Protein AF-A0A9P5XWX5-F1 (afdb_monomer)

Solvent-accessible surface area (backbone atoms only — not comparable to full-atom values): 9744 Å² total; per-residue (Å²): 135,83,81,73,79,58,72,65,60,55,53,52,51,53,51,50,50,55,54,52,53,51,52,53,49,52,50,52,53,51,54,49,60,71,48,42,63,63,44,52,62,59,55,75,80,46,83,93,46,74,69,55,54,53,49,49,48,38,59,54,47,56,67,59,50,51,56,53,52,47,52,41,54,71,38,71,66,59,70,70,61,40,55,53,50,53,53,52,49,62,76,45,47,74,65,62,47,50,38,58,51,53,53,47,55,52,52,32,59,74,59,73,63,45,66,69,59,44,52,55,51,49,54,53,52,53,47,56,53,47,52,52,53,48,53,49,52,50,53,69,72,64,49,56,22,58,66,53,43,72,70,53,72,59,55,26,61,54,68,71,78,80,79,74,80,74,85,123

Radius of gyration: 20.09 Å; Cα contacts (8 Å, |Δi|>4): 83; chains: 1; bounding box: 57×37×54 Å

Mean predicted aligned error: 10.04 Å

Organism: NCBI:txid64659

pLDDT: mean 76.65, std 15.14, range [33.84, 94.5]

Structure (mmCIF, N/CA/C/O backbone):
data_AF-A0A9P5XWX5-F1
#
_entry.id   AF-A0A9P5XWX5-F1
#
loop_
_atom_site.group_PDB
_atom_site.id
_atom_site.type_symbol
_atom_site.label_atom_id
_atom_site.label_alt_id
_atom_site.label_comp_id
_atom_site.label_asym_id
_atom_site.label_entity_id
_atom_site.label_seq_id
_atom_site.pdbx_PDB_ins_code
_atom_site.Cartn_x
_atom_site.Cartn_y
_atom_site.Cartn_z
_atom_site.occupancy
_atom_site.B_iso_or_equiv
_atom_site.auth_seq_id
_atom_site.auth_comp_id
_atom_site.auth_asym_id
_atom_site.auth_atom_id
_atom_site.pdbx_PDB_model_num
ATOM 1 N N . MET A 1 1 ? 32.341 -10.176 -13.512 1.00 33.84 1 MET A N 1
ATOM 2 C CA . MET A 1 1 ? 31.562 -10.772 -14.613 1.00 33.84 1 MET A CA 1
ATOM 3 C C . MET A 1 1 ? 30.131 -10.723 -14.127 1.00 33.84 1 MET A C 1
ATOM 5 O O . MET A 1 1 ? 29.726 -11.574 -13.353 1.00 33.84 1 MET A O 1
ATOM 9 N N . GLU A 1 2 ? 29.483 -9.592 -14.381 1.00 41.72 2 GLU A N 1
ATOM 10 C CA . GLU A 1 2 ? 28.138 -9.291 -13.895 1.00 41.72 2 GLU A CA 1
ATOM 11 C C . GLU A 1 2 ? 27.175 -9.939 -14.886 1.00 41.72 2 GLU A C 1
ATOM 13 O O . GLU A 1 2 ? 27.103 -9.513 -16.038 1.00 41.72 2 GLU A O 1
ATOM 18 N N . GLU A 1 3 ? 26.564 -11.060 -14.500 1.00 49.47 3 GLU A N 1
ATOM 19 C CA . GLU A 1 3 ? 25.571 -11.722 -15.340 1.00 49.47 3 GLU A CA 1
ATOM 20 C C . GLU A 1 3 ? 24.344 -10.820 -15.435 1.00 49.47 3 GLU A C 1
ATOM 22 O O . GLU A 1 3 ? 23.595 -10.645 -14.473 1.00 49.47 3 GLU A O 1
ATOM 27 N N . THR A 1 4 ? 24.151 -10.216 -16.604 1.00 61.28 4 THR A N 1
ATOM 28 C CA . THR A 1 4 ? 22.900 -9.552 -16.941 1.00 61.28 4 THR A CA 1
ATOM 29 C C . THR A 1 4 ? 21.781 -10.599 -16.910 1.00 61.28 4 THR A C 1
ATOM 31 O O . THR A 1 4 ? 21.868 -11.602 -17.625 1.00 61.28 4 THR A O 1
ATOM 34 N N . PRO A 1 5 ? 20.722 -10.415 -16.101 1.00 59.81 5 PRO A N 1
ATOM 35 C CA . PRO A 1 5 ? 19.581 -11.318 -16.131 1.00 59.81 5 PRO A CA 1
ATOM 36 C C . PRO A 1 5 ? 18.999 -11.332 -17.545 1.00 59.81 5 PRO A C 1
ATOM 38 O O . PRO A 1 5 ? 18.857 -10.287 -18.186 1.00 59.81 5 PRO A O 1
ATOM 41 N N . SER A 1 6 ? 18.684 -12.525 -18.054 1.00 70.69 6 SER A N 1
ATOM 42 C CA . SER A 1 6 ? 18.102 -12.641 -19.388 1.00 70.69 6 SER A CA 1
ATOM 43 C C . SER A 1 6 ? 16.784 -11.857 -19.449 1.00 70.69 6 SER A C 1
ATOM 45 O O . SER A 1 6 ? 15.969 -11.892 -18.528 1.00 70.69 6 SER A O 1
ATOM 47 N N . ILE A 1 7 ? 16.573 -11.126 -20.541 1.00 68.56 7 ILE A N 1
ATOM 48 C CA . ILE A 1 7 ? 15.428 -10.226 -20.757 1.00 68.56 7 ILE A CA 1
ATOM 49 C C . ILE A 1 7 ? 14.062 -10.906 -20.513 1.00 68.56 7 ILE A C 1
ATOM 51 O O . ILE A 1 7 ? 13.101 -10.264 -20.086 1.00 68.56 7 ILE A O 1
ATOM 55 N N . ILE A 1 8 ? 13.986 -12.219 -20.735 1.00 73.94 8 ILE A N 1
ATOM 56 C CA . ILE A 1 8 ? 12.790 -13.041 -20.522 1.00 73.94 8 ILE A CA 1
ATOM 57 C C . ILE A 1 8 ? 12.439 -13.134 -19.027 1.00 73.94 8 ILE A C 1
ATOM 59 O O . ILE A 1 8 ? 11.269 -13.001 -18.668 1.00 73.94 8 ILE A O 1
ATOM 63 N N . GLU A 1 9 ? 13.433 -13.285 -18.149 1.00 78.00 9 GLU A N 1
ATOM 64 C CA . GLU A 1 9 ? 13.225 -13.362 -16.694 1.00 78.00 9 GLU A CA 1
ATOM 65 C C . GLU A 1 9 ? 12.624 -12.064 -16.144 1.00 78.00 9 GLU A C 1
ATOM 67 O O . GLU A 1 9 ? 11.711 -12.086 -15.315 1.00 78.00 9 GLU A O 1
ATOM 72 N N . LEU A 1 10 ? 13.071 -10.916 -16.663 1.00 73.19 10 LEU A N 1
ATOM 73 C CA . LEU A 1 10 ? 12.528 -9.607 -16.293 1.00 73.19 10 LEU A CA 1
ATOM 74 C C . LEU A 1 10 ? 11.060 -9.465 -16.715 1.00 73.19 10 LEU A C 1
ATOM 76 O O . LEU A 1 10 ? 10.226 -9.038 -15.914 1.00 73.19 10 LEU A O 1
ATOM 80 N N . ALA A 1 11 ? 10.716 -9.873 -17.939 1.00 73.19 11 ALA A N 1
ATOM 81 C CA . ALA A 1 11 ? 9.338 -9.829 -18.426 1.00 73.19 11 ALA A CA 1
ATOM 82 C C . ALA A 1 11 ? 8.402 -10.732 -17.598 1.00 73.19 11 ALA A C 1
ATOM 84 O O . ALA A 1 11 ? 7.302 -10.314 -17.220 1.00 73.19 11 ALA A O 1
ATOM 85 N N . VAL A 1 12 ? 8.851 -11.943 -17.252 1.00 80.94 12 VAL A N 1
ATOM 86 C CA . VAL A 1 12 ? 8.108 -12.878 -16.390 1.00 80.94 12 VAL A CA 1
ATOM 87 C C . VAL A 1 12 ? 7.935 -12.313 -14.979 1.00 80.94 12 VAL A C 1
ATOM 89 O O . VAL A 1 12 ? 6.847 -12.414 -14.405 1.00 80.94 12 VAL A O 1
ATOM 92 N N . CYS A 1 13 ? 8.972 -11.682 -14.422 1.00 80.12 13 CYS A N 1
ATOM 93 C CA . CYS A 1 13 ? 8.920 -11.042 -13.109 1.00 80.12 13 CYS A CA 1
ATOM 94 C C . CYS A 1 13 ? 7.853 -9.935 -13.060 1.00 80.12 13 CYS A C 1
ATOM 96 O O . CYS A 1 13 ? 7.004 -9.927 -12.168 1.00 80.12 13 CYS A O 1
ATOM 98 N N . VAL A 1 14 ? 7.819 -9.053 -14.062 1.00 77.62 14 VAL A N 1
ATOM 99 C CA . VAL A 1 14 ? 6.839 -7.954 -14.130 1.00 77.62 14 VAL A CA 1
ATOM 100 C C . VAL A 1 14 ? 5.414 -8.470 -14.263 1.00 77.62 14 VAL A C 1
ATOM 102 O O . VAL A 1 14 ? 4.516 -7.987 -13.574 1.00 77.62 14 VAL A O 1
ATOM 105 N N . GLN A 1 15 ? 5.191 -9.470 -15.115 1.00 81.75 15 GLN A N 1
ATOM 106 C CA . GLN A 1 15 ? 3.875 -10.092 -15.250 1.00 81.75 15 GLN A CA 1
ATOM 107 C C . GLN A 1 15 ? 3.429 -10.722 -13.929 1.00 81.75 15 GLN A C 1
ATOM 109 O O . GLN A 1 15 ? 2.312 -10.480 -13.476 1.00 81.75 15 GLN A O 1
ATOM 114 N N . ARG A 1 16 ? 4.320 -11.451 -13.247 1.00 86.00 16 ARG A N 1
ATOM 115 C CA . ARG A 1 16 ? 4.043 -12.024 -11.923 1.00 86.00 16 ARG A CA 1
ATOM 116 C C . ARG A 1 16 ? 3.643 -10.951 -10.911 1.00 86.00 16 ARG A C 1
ATOM 118 O O . ARG A 1 16 ? 2.683 -11.159 -10.175 1.00 86.00 16 ARG A O 1
ATOM 125 N N . ILE A 1 17 ? 4.340 -9.814 -10.902 1.00 83.56 17 ILE A N 1
ATOM 126 C CA . ILE A 1 17 ? 4.006 -8.671 -10.045 1.00 83.56 17 ILE A CA 1
ATOM 127 C C . ILE A 1 17 ? 2.620 -8.115 -10.404 1.00 83.56 17 ILE A C 1
ATOM 129 O O . ILE A 1 17 ? 1.805 -7.912 -9.514 1.00 83.56 17 ILE A O 1
ATOM 133 N N . ARG A 1 18 ? 2.295 -7.926 -11.690 1.00 83.56 18 ARG A N 1
ATOM 134 C CA . ARG A 1 18 ? 0.965 -7.450 -12.123 1.00 83.56 18 ARG A CA 1
ATOM 135 C C . ARG A 1 18 ? -0.162 -8.370 -11.637 1.00 83.56 18 ARG A C 1
ATOM 137 O O . ARG A 1 18 ? -1.149 -7.888 -11.085 1.00 83.56 18 ARG A O 1
ATOM 144 N N . TYR A 1 19 ? -0.005 -9.685 -11.789 1.00 87.25 19 TYR A N 1
ATOM 145 C CA . TYR A 1 19 ? -1.017 -10.652 -11.348 1.00 87.25 19 TYR A CA 1
ATOM 146 C C . TYR A 1 19 ? -1.128 -10.750 -9.824 1.00 87.25 19 TYR A C 1
ATOM 148 O O . TYR A 1 19 ? -2.242 -10.838 -9.308 1.00 87.25 19 TYR A O 1
ATOM 156 N N . SER A 1 20 ? -0.010 -10.712 -9.090 1.00 89.56 20 SER A N 1
ATOM 157 C CA . SER A 1 20 ? -0.046 -10.755 -7.623 1.00 89.56 20 SER A CA 1
ATOM 158 C C . SER A 1 20 ? -0.706 -9.508 -7.041 1.00 89.56 20 SER A C 1
ATOM 160 O O . SER A 1 20 ? -1.506 -9.601 -6.112 1.00 89.56 20 SER A O 1
ATOM 162 N N . LEU A 1 21 ? -0.429 -8.351 -7.636 1.00 87.19 21 LEU A N 1
ATOM 163 C CA . LEU A 1 21 ? -1.040 -7.082 -7.285 1.00 87.19 21 LEU A CA 1
ATOM 164 C C . LEU A 1 21 ? -2.555 -7.072 -7.552 1.00 87.19 21 LEU A C 1
ATOM 166 O O . LEU A 1 21 ? -3.320 -6.615 -6.701 1.00 87.19 21 LEU A O 1
ATOM 170 N N . LEU A 1 22 ? -2.997 -7.610 -8.693 1.00 89.31 22 LEU A N 1
ATOM 171 C CA . LEU A 1 22 ? -4.420 -7.756 -9.003 1.00 89.31 22 LEU A CA 1
ATOM 172 C C . LEU A 1 22 ? -5.116 -8.688 -8.001 1.00 89.31 22 LEU A C 1
ATOM 174 O O . LEU A 1 22 ? -6.162 -8.331 -7.466 1.00 89.31 22 LEU A O 1
ATOM 178 N N . ALA A 1 23 ? -4.510 -9.839 -7.695 1.00 91.44 23 ALA A N 1
ATOM 179 C CA . ALA A 1 23 ? -5.045 -10.786 -6.718 1.00 91.44 23 ALA A CA 1
ATOM 180 C C . ALA A 1 23 ? -5.161 -10.163 -5.315 1.00 91.44 23 ALA A C 1
ATOM 182 O O . ALA A 1 23 ? -6.200 -10.286 -4.665 1.00 91.44 23 ALA A O 1
ATOM 183 N N . ALA A 1 24 ? -4.131 -9.436 -4.870 1.00 90.81 24 ALA A N 1
ATOM 184 C CA . ALA A 1 24 ? -4.156 -8.706 -3.604 1.00 90.81 24 ALA A CA 1
ATOM 185 C C . ALA A 1 24 ? -5.268 -7.644 -3.576 1.00 90.81 24 ALA A C 1
ATOM 187 O O . ALA A 1 24 ? -5.949 -7.477 -2.565 1.00 90.81 24 ALA A O 1
ATOM 188 N N . HIS A 1 25 ? -5.497 -6.955 -4.696 1.00 89.88 25 HIS A N 1
ATOM 189 C CA . HIS A 1 25 ? -6.574 -5.979 -4.802 1.00 89.88 25 HIS A CA 1
ATOM 190 C C . HIS A 1 25 ? -7.967 -6.628 -4.765 1.00 89.88 25 HIS A C 1
ATOM 192 O O . HIS A 1 25 ? -8.872 -6.101 -4.120 1.00 89.88 25 HIS A O 1
ATOM 198 N N . THR A 1 26 ? -8.148 -7.795 -5.388 1.00 91.50 26 THR A N 1
ATOM 199 C CA . THR A 1 26 ? -9.403 -8.556 -5.291 1.00 91.50 26 THR A CA 1
ATOM 200 C C . THR A 1 26 ? -9.702 -8.970 -3.851 1.00 91.50 26 THR A C 1
ATOM 202 O O . THR A 1 26 ? -10.835 -8.810 -3.401 1.00 91.50 26 THR A O 1
ATOM 205 N N . LEU A 1 27 ? -8.693 -9.437 -3.109 1.00 91.75 27 LEU A N 1
ATOM 206 C CA . LEU A 1 27 ? -8.839 -9.762 -1.686 1.00 91.75 27 LEU A CA 1
ATOM 207 C C . LEU A 1 27 ? -9.218 -8.528 -0.857 1.00 91.75 27 LEU A C 1
ATOM 209 O O . LEU A 1 27 ? -10.122 -8.601 -0.031 1.00 91.75 27 LEU A O 1
ATOM 213 N N . LEU A 1 28 ? -8.607 -7.373 -1.135 1.00 90.06 28 LEU A N 1
ATOM 214 C CA . LEU A 1 28 ? -8.960 -6.114 -0.475 1.00 90.06 28 LEU A CA 1
ATOM 215 C C . LEU A 1 28 ? -10.437 -5.741 -0.689 1.00 90.06 28 LEU A C 1
ATOM 217 O O . LEU A 1 28 ? -11.110 -5.311 0.246 1.00 90.06 28 LEU A O 1
ATOM 221 N N . ILE A 1 29 ? -10.945 -5.900 -1.915 1.00 91.38 29 ILE A N 1
ATOM 222 C CA . ILE A 1 29 ? -12.356 -5.647 -2.238 1.00 91.38 29 ILE A CA 1
ATOM 223 C C . ILE A 1 29 ? -13.264 -6.639 -1.500 1.00 91.38 29 ILE A C 1
ATOM 225 O O . ILE A 1 29 ? -14.297 -6.246 -0.958 1.00 91.38 29 ILE A O 1
ATOM 229 N N . TRP A 1 30 ? -12.883 -7.915 -1.459 1.00 93.38 30 TRP A N 1
ATOM 230 C CA . TRP A 1 30 ? -13.636 -8.949 -0.753 1.00 93.38 30 TRP A CA 1
ATOM 231 C C . TRP A 1 30 ? -13.761 -8.653 0.748 1.00 93.38 30 TRP A C 1
ATOM 233 O O . TRP A 1 30 ? -14.867 -8.671 1.298 1.00 93.38 30 TRP A O 1
ATOM 243 N N . ASP A 1 31 ? -12.647 -8.317 1.400 1.00 90.38 31 ASP A N 1
ATOM 244 C CA . ASP A 1 31 ? -12.623 -7.939 2.817 1.00 90.38 31 ASP A CA 1
ATOM 245 C C . ASP A 1 31 ? -13.448 -6.675 3.068 1.00 90.38 31 ASP A C 1
ATOM 247 O O . ASP A 1 31 ? -14.155 -6.563 4.072 1.00 90.38 31 ASP A O 1
ATOM 251 N N . PHE A 1 32 ? -13.409 -5.722 2.132 1.00 89.56 32 PHE A N 1
ATOM 252 C CA . PHE A 1 32 ? -14.220 -4.517 2.214 1.00 89.56 32 PHE A CA 1
ATOM 253 C C . PHE A 1 32 ? -15.716 -4.844 2.272 1.00 89.56 32 PHE A C 1
ATOM 255 O O . PHE A 1 32 ? -16.388 -4.382 3.196 1.00 89.56 32 PHE A O 1
ATOM 262 N N . PHE A 1 33 ? -16.217 -5.657 1.337 1.00 91.75 33 PHE A N 1
ATOM 263 C CA . PHE A 1 33 ? -17.628 -6.044 1.295 1.00 91.75 33 PHE A CA 1
ATOM 264 C C . PHE A 1 33 ? -18.043 -6.891 2.499 1.00 91.75 33 PHE A C 1
ATOM 266 O O . PHE A 1 33 ? -19.120 -6.669 3.046 1.00 91.75 33 PHE A O 1
ATOM 273 N N . SER A 1 34 ? -17.179 -7.803 2.948 1.00 91.56 34 SER A N 1
ATOM 274 C CA . SER A 1 34 ? -17.469 -8.688 4.083 1.00 91.56 34 SER A CA 1
ATOM 275 C C . SER A 1 34 ? -17.689 -7.916 5.389 1.00 91.56 34 SER A C 1
ATOM 277 O O . SER A 1 34 ? -18.545 -8.276 6.187 1.00 91.56 34 SER A O 1
ATOM 279 N N . LEU A 1 35 ? -16.958 -6.818 5.595 1.00 87.31 35 LEU A N 1
ATOM 280 C CA . LEU A 1 35 ? -17.078 -5.978 6.791 1.00 87.31 35 LEU A CA 1
ATOM 281 C C . LEU A 1 35 ? -18.040 -4.784 6.604 1.00 87.31 35 LEU A C 1
ATOM 283 O O . LEU A 1 35 ? -18.155 -3.955 7.508 1.00 87.31 35 LEU A O 1
ATOM 287 N N . LEU A 1 36 ? -18.680 -4.631 5.438 1.00 87.38 36 LEU A N 1
ATOM 288 C CA . LEU A 1 36 ? -19.525 -3.468 5.137 1.00 87.38 36 LEU A CA 1
ATOM 289 C C . LEU A 1 36 ? -20.811 -3.464 5.976 1.00 87.38 36 LEU A C 1
ATOM 291 O O . LEU A 1 36 ? -21.232 -2.412 6.453 1.00 87.38 36 LEU A O 1
ATOM 295 N N . GLU A 1 37 ? -21.419 -4.632 6.183 1.00 85.50 37 GLU A N 1
ATOM 296 C CA . GLU A 1 37 ? -22.664 -4.773 6.949 1.00 85.50 37 GLU A CA 1
ATOM 297 C C . GLU A 1 37 ? -22.473 -4.367 8.417 1.00 85.50 37 GLU A C 1
ATOM 299 O O . GLU A 1 37 ? -23.191 -3.506 8.933 1.00 85.50 37 GLU A O 1
ATOM 304 N N . GLU A 1 38 ? -21.443 -4.915 9.064 1.00 83.62 38 GLU A N 1
ATOM 305 C CA . GLU A 1 38 ? -21.075 -4.557 10.435 1.00 83.62 38 GLU A CA 1
ATOM 306 C C . GLU A 1 38 ? -20.721 -3.071 10.550 1.00 83.62 38 GLU A C 1
ATOM 308 O O . GLU A 1 38 ? -21.120 -2.395 11.502 1.00 83.62 38 GLU A O 1
ATOM 313 N N . GLU A 1 39 ? -20.010 -2.533 9.554 1.00 83.81 39 GLU A N 1
ATOM 314 C CA . GLU A 1 39 ? -19.604 -1.134 9.535 1.00 83.81 39 GLU A CA 1
ATOM 315 C C . GLU A 1 39 ? -20.810 -0.192 9.457 1.00 83.81 39 GLU A C 1
ATOM 317 O O . GLU A 1 39 ? -20.869 0.773 10.219 1.00 83.81 39 GLU A O 1
ATOM 322 N N . ILE A 1 40 ? -21.807 -0.480 8.615 1.00 82.94 40 ILE A N 1
ATOM 323 C CA . ILE A 1 40 ? -23.028 0.332 8.509 1.00 82.94 40 ILE A CA 1
ATOM 324 C C . ILE A 1 40 ? -23.773 0.360 9.849 1.00 82.94 40 ILE A C 1
ATOM 326 O O . ILE A 1 40 ? -24.183 1.431 10.303 1.00 82.94 40 ILE A O 1
ATOM 330 N N . ILE A 1 41 ? -23.895 -0.784 10.526 1.00 82.00 41 ILE A N 1
ATOM 331 C CA . ILE A 1 41 ? -24.584 -0.875 11.819 1.00 82.00 41 ILE A CA 1
ATOM 332 C C . ILE A 1 41 ? -23.847 -0.053 12.892 1.00 82.00 41 ILE A C 1
ATOM 334 O O . ILE A 1 41 ? -24.483 0.694 13.644 1.00 82.00 41 ILE A O 1
ATOM 338 N N . LEU A 1 42 ? -22.513 -0.146 12.946 1.00 75.19 42 LEU A N 1
ATOM 339 C CA . LEU A 1 42 ? -21.694 0.496 13.981 1.00 75.19 42 LEU A CA 1
ATOM 340 C C . LEU A 1 42 ? -21.483 2.002 13.744 1.00 75.19 42 LEU A C 1
ATOM 342 O O . LEU A 1 42 ? -21.479 2.802 14.683 1.00 75.19 42 LEU A O 1
ATOM 346 N N . ILE A 1 43 ? -21.298 2.411 12.487 1.00 73.50 43 ILE A N 1
ATOM 347 C CA . ILE A 1 43 ? -20.973 3.791 12.102 1.00 73.50 43 ILE A CA 1
ATOM 348 C C . ILE A 1 43 ? -22.232 4.651 12.032 1.00 73.50 43 ILE A C 1
ATOM 350 O O . ILE A 1 43 ? -22.168 5.819 12.419 1.00 73.50 43 ILE A O 1
ATOM 354 N N . HIS A 1 44 ? -23.375 4.126 11.583 1.00 68.25 44 HIS A N 1
ATOM 355 C CA . HIS A 1 44 ? -24.554 4.967 11.352 1.00 68.25 44 HIS A CA 1
ATOM 356 C C . HIS A 1 44 ? -25.276 5.377 12.649 1.00 68.25 44 HIS A C 1
ATOM 358 O O . HIS A 1 44 ? -25.933 6.413 12.681 1.00 68.25 44 HIS A O 1
ATOM 364 N N . LYS A 1 45 ? -25.106 4.620 13.746 1.00 70.88 45 LYS A N 1
ATOM 365 C CA . LYS A 1 45 ? -25.710 4.928 15.058 1.00 70.88 45 LYS A CA 1
ATOM 366 C C . LYS A 1 45 ? -24.809 5.700 16.033 1.00 70.88 45 LYS A C 1
ATOM 368 O O . LYS A 1 45 ? -25.268 6.049 17.117 1.00 70.88 45 LYS A O 1
ATOM 373 N N . SER A 1 46 ? -23.552 5.974 15.677 1.00 75.69 46 SER A N 1
ATOM 374 C CA . SER A 1 46 ? -22.556 6.566 16.586 1.00 75.69 46 SER A CA 1
ATOM 375 C C . SER A 1 46 ? -22.164 7.999 16.186 1.00 75.69 46 SER A C 1
ATOM 377 O O . SER A 1 46 ? -21.987 8.258 14.985 1.00 75.69 46 SER A O 1
ATOM 379 N N . PRO A 1 47 ? -21.989 8.931 17.151 1.00 80.19 47 PRO A N 1
ATOM 380 C CA . PRO A 1 47 ? -21.573 10.305 16.873 1.00 80.19 47 PRO A CA 1
ATOM 381 C C . PRO A 1 47 ? -20.242 10.365 16.111 1.00 80.19 47 PRO A C 1
ATOM 383 O O . PRO A 1 47 ? -19.380 9.491 16.21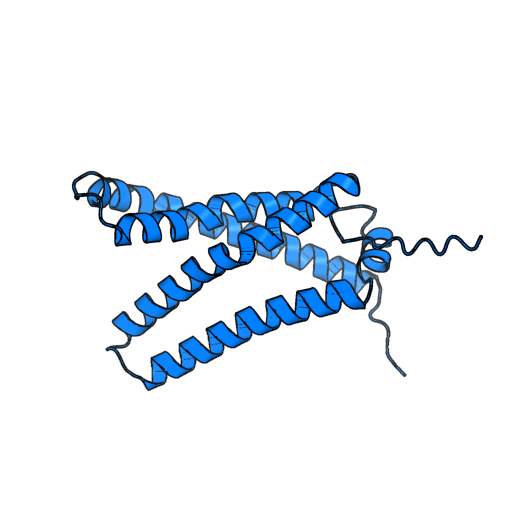5 1.00 80.19 47 PRO A O 1
ATOM 386 N N . TRP A 1 48 ? -20.073 11.412 15.306 1.00 80.69 48 TRP A N 1
ATOM 387 C CA . TRP A 1 48 ? -18.859 11.623 14.522 1.00 80.69 48 TRP A CA 1
ATOM 388 C C . TRP A 1 48 ? -17.689 12.005 15.433 1.00 80.69 48 TRP A C 1
ATOM 390 O O . TRP A 1 48 ? -17.645 13.107 15.970 1.00 80.69 48 TRP A O 1
ATOM 400 N N . THR A 1 49 ? -16.733 11.090 15.602 1.00 85.56 49 THR A N 1
ATOM 401 C CA . THR A 1 49 ? -15.475 11.332 16.321 1.00 85.56 49 THR A CA 1
ATOM 402 C C . THR A 1 49 ? -14.307 11.451 15.342 1.00 85.56 49 THR A C 1
ATOM 404 O O . THR A 1 49 ? -14.323 10.858 14.262 1.00 85.56 49 THR A O 1
ATOM 407 N N . SER A 1 50 ? -13.247 12.174 15.714 1.00 83.44 50 SER A N 1
ATOM 408 C CA . SER A 1 50 ? -12.047 12.317 14.868 1.00 83.44 50 SER A CA 1
ATOM 409 C C . SER A 1 50 ? -11.391 10.969 14.538 1.00 83.44 50 SER A C 1
ATOM 411 O O . SER A 1 50 ? -10.894 10.769 13.433 1.00 83.44 50 SER A O 1
ATOM 413 N N . VAL A 1 51 ? -11.462 10.006 15.463 1.00 82.25 51 VAL A N 1
ATOM 414 C CA . VAL A 1 51 ? -10.962 8.634 15.265 1.00 82.25 51 VAL A CA 1
ATOM 415 C C . VAL A 1 51 ? -11.722 7.919 14.143 1.00 82.25 51 VAL A C 1
ATOM 417 O O . VAL A 1 51 ? -11.114 7.216 13.340 1.00 82.25 51 VAL A O 1
ATOM 420 N N . LYS A 1 52 ? -13.037 8.145 14.030 1.00 83.00 52 LYS A N 1
ATOM 421 C CA . LYS A 1 52 ? -13.884 7.586 12.967 1.00 83.00 52 LYS A CA 1
ATOM 422 C C . LYS A 1 52 ? -13.499 8.126 11.591 1.00 83.00 52 LYS A C 1
ATOM 424 O O . LYS A 1 52 ? -13.442 7.362 10.636 1.00 83.00 52 LYS A O 1
ATOM 429 N N . ILE A 1 53 ? -13.195 9.422 11.498 1.00 84.56 53 ILE A N 1
ATOM 430 C CA . ILE A 1 53 ? -12.750 10.053 10.245 1.00 84.56 53 ILE A CA 1
ATOM 431 C C . ILE A 1 53 ? -11.415 9.455 9.802 1.00 84.56 53 ILE A C 1
ATOM 433 O O . ILE A 1 53 ? -11.289 9.028 8.659 1.00 84.56 53 ILE A O 1
ATOM 437 N N . ILE A 1 54 ? -10.443 9.365 10.714 1.00 84.00 54 ILE A N 1
ATOM 438 C CA . ILE A 1 54 ? -9.137 8.762 10.420 1.00 84.00 54 ILE A CA 1
ATOM 439 C C . ILE A 1 54 ? -9.311 7.303 9.991 1.00 84.00 54 ILE A C 1
ATOM 441 O O . ILE A 1 54 ? -8.714 6.885 9.007 1.00 84.00 54 ILE A O 1
ATOM 445 N N . TYR A 1 55 ? -10.171 6.544 10.670 1.00 83.25 55 TYR A N 1
ATOM 446 C CA . TYR A 1 55 ? -10.466 5.162 10.304 1.00 83.25 55 TYR A CA 1
ATOM 447 C C . TYR A 1 55 ? -11.060 5.031 8.892 1.00 83.25 55 TYR A C 1
ATOM 449 O O . TYR A 1 55 ? -10.571 4.225 8.100 1.00 83.25 55 TYR A O 1
ATOM 457 N N . LEU A 1 56 ? -12.061 5.852 8.551 1.00 85.12 56 LEU A N 1
ATOM 458 C CA . LEU A 1 56 ? -12.660 5.870 7.214 1.00 85.12 56 LEU A CA 1
ATOM 459 C C . LEU A 1 56 ? -11.628 6.254 6.152 1.00 85.12 56 LEU A C 1
ATOM 461 O O . LEU A 1 56 ? -11.523 5.588 5.128 1.00 85.12 56 LEU A O 1
ATOM 465 N N . ILE A 1 57 ? -10.811 7.274 6.410 1.00 85.62 57 ILE A N 1
ATOM 466 C CA . ILE A 1 57 ? -9.735 7.660 5.498 1.00 85.62 57 ILE A CA 1
ATOM 467 C C . ILE A 1 57 ? -8.779 6.481 5.300 1.00 85.62 57 ILE A C 1
ATOM 469 O O . ILE A 1 57 ? -8.578 6.069 4.167 1.00 85.62 57 ILE A O 1
ATOM 473 N N . CYS A 1 58 ? -8.265 5.863 6.365 1.00 84.50 58 CYS A N 1
ATOM 474 C CA . CYS A 1 58 ? -7.356 4.719 6.261 1.00 84.50 58 CYS A CA 1
ATOM 475 C C . CYS A 1 58 ? -7.945 3.533 5.486 1.00 84.50 58 CYS A C 1
ATOM 477 O O . CYS A 1 58 ? -7.203 2.797 4.842 1.00 84.50 58 CYS A O 1
ATOM 479 N N . ARG A 1 59 ? -9.261 3.320 5.566 1.00 86.38 59 ARG A N 1
ATOM 480 C CA . ARG A 1 59 ? -9.921 2.164 4.955 1.00 86.38 59 ARG A CA 1
ATOM 481 C C . ARG A 1 59 ? -10.315 2.396 3.500 1.00 86.38 59 ARG A C 1
ATOM 483 O O . ARG A 1 59 ? -10.048 1.551 2.652 1.00 86.38 59 ARG A O 1
ATOM 490 N N . TYR A 1 60 ? -10.943 3.529 3.206 1.00 86.25 60 TYR A N 1
ATOM 491 C CA . TYR A 1 60 ? -11.448 3.829 1.866 1.00 86.25 60 TYR A CA 1
ATOM 492 C C . TYR A 1 60 ? -10.338 4.334 0.946 1.00 86.25 60 TYR A C 1
ATOM 494 O O . TYR A 1 60 ? -10.394 4.131 -0.262 1.00 86.25 60 TYR A O 1
ATOM 502 N N . TYR A 1 61 ? -9.292 4.945 1.497 1.00 85.56 61 TYR A N 1
ATOM 503 C CA . TYR A 1 61 ? -8.211 5.496 0.695 1.00 85.56 61 TYR A CA 1
ATOM 504 C C . TYR A 1 61 ? -7.446 4.450 -0.144 1.00 85.56 61 TYR A C 1
ATOM 506 O O . TYR A 1 61 ? -7.335 4.647 -1.359 1.00 85.56 61 TYR A O 1
ATOM 514 N N . PRO A 1 62 ? -6.975 3.312 0.414 1.00 84.31 62 PRO A N 1
ATOM 515 C CA . PRO A 1 62 ? -6.350 2.259 -0.385 1.00 84.31 62 PRO A CA 1
ATOM 516 C C . PRO A 1 62 ? -7.274 1.724 -1.480 1.00 84.31 62 PRO A C 1
ATOM 518 O O . PRO A 1 62 ? -6.799 1.425 -2.571 1.00 84.31 62 PRO A O 1
ATOM 521 N N . LEU A 1 63 ? -8.585 1.662 -1.224 1.00 86.12 63 LEU A N 1
ATOM 522 C CA . LEU A 1 63 ? -9.564 1.167 -2.190 1.00 86.12 63 LEU A CA 1
ATOM 523 C C . LEU A 1 63 ? -9.597 2.013 -3.472 1.00 86.12 63 LEU A C 1
ATOM 525 O O . LEU A 1 63 ? -9.804 1.456 -4.542 1.00 86.12 63 LEU A O 1
ATOM 529 N N . PHE A 1 64 ? -9.349 3.324 -3.382 1.00 84.62 64 PHE A N 1
ATOM 530 C CA . PHE A 1 64 ? -9.313 4.221 -4.545 1.00 84.62 64 PHE A CA 1
ATOM 531 C C . PHE A 1 64 ? -7.933 4.325 -5.197 1.00 84.62 64 PHE A C 1
ATOM 533 O O . PHE A 1 64 ? -7.833 4.373 -6.423 1.00 84.62 64 PHE A O 1
ATOM 540 N N . ILE A 1 65 ? -6.861 4.346 -4.403 1.00 83.62 65 ILE A N 1
ATOM 541 C CA . ILE A 1 65 ? -5.504 4.536 -4.936 1.00 83.62 65 ILE A CA 1
ATOM 542 C C . ILE A 1 65 ? -4.963 3.286 -5.621 1.00 83.62 65 ILE A C 1
ATOM 544 O O . ILE A 1 65 ? -4.305 3.393 -6.654 1.00 83.62 65 ILE A O 1
ATOM 548 N N . TRP A 1 66 ? -5.256 2.098 -5.093 1.00 83.81 66 TRP A N 1
ATOM 549 C CA . TRP A 1 66 ? -4.782 0.850 -5.691 1.00 83.81 66 TRP A CA 1
ATOM 550 C C . TRP A 1 66 ? -5.258 0.643 -7.139 1.00 83.81 66 TRP A C 1
ATOM 552 O O . TRP A 1 66 ? -4.408 0.364 -7.986 1.00 83.81 66 TRP A O 1
ATOM 562 N N . PRO A 1 67 ? -6.545 0.854 -7.482 1.00 84.50 67 PRO A N 1
ATOM 563 C CA . PRO A 1 67 ? -7.005 0.845 -8.868 1.00 84.50 67 PRO A CA 1
ATOM 564 C C . PRO A 1 67 ? -6.286 1.861 -9.751 1.00 84.50 67 PRO A C 1
ATOM 566 O O . PRO A 1 67 ? -5.935 1.532 -10.879 1.00 84.50 67 PRO A O 1
ATOM 569 N N . MET A 1 68 ? -6.031 3.078 -9.255 1.00 82.06 68 MET A N 1
ATOM 570 C CA . MET A 1 68 ? -5.297 4.094 -10.022 1.00 82.06 68 MET A CA 1
ATOM 571 C C . MET A 1 68 ? -3.864 3.646 -10.325 1.00 82.06 68 MET A C 1
ATOM 573 O O . MET A 1 68 ? -3.382 3.825 -11.444 1.00 82.06 68 MET A 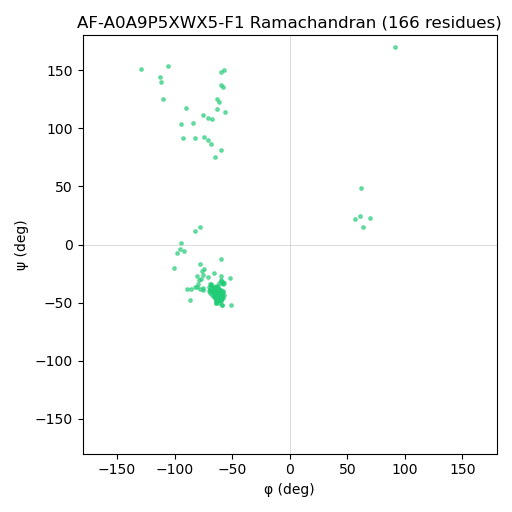O 1
ATOM 577 N N . LYS A 1 69 ? -3.209 2.996 -9.360 1.00 79.25 69 LYS A N 1
ATOM 578 C CA . LYS A 1 69 ? -1.871 2.429 -9.537 1.00 79.25 69 LYS A CA 1
ATOM 579 C C . LYS A 1 69 ? -1.866 1.256 -10.521 1.00 79.25 69 LYS A C 1
ATOM 581 O O . LYS A 1 69 ? -1.022 1.214 -11.413 1.00 79.25 69 LYS A O 1
ATOM 586 N N . MET A 1 70 ? -2.841 0.344 -10.429 1.00 80.12 70 MET A N 1
ATOM 587 C CA . MET A 1 70 ? -3.005 -0.739 -11.415 1.00 80.12 70 MET A CA 1
ATOM 588 C C . MET A 1 70 ? -3.272 -0.196 -12.811 1.00 80.12 70 MET A C 1
ATOM 590 O O . MET A 1 70 ? -2.695 -0.670 -13.783 1.00 80.12 70 MET A O 1
ATOM 594 N N . TRP A 1 71 ? -4.115 0.825 -12.908 1.00 80.38 71 TRP A N 1
ATOM 595 C CA . TRP A 1 71 ? -4.449 1.480 -14.164 1.00 80.38 71 TRP A CA 1
ATOM 596 C C . TRP A 1 71 ? -3.220 2.085 -14.847 1.00 80.38 71 TRP A C 1
ATOM 598 O O . TRP A 1 71 ? -3.086 1.985 -16.063 1.00 80.38 71 TRP A O 1
ATOM 608 N N . SER A 1 72 ? -2.304 2.666 -14.068 1.00 75.69 72 SER A N 1
ATOM 609 C CA . SER A 1 72 ? -1.003 3.136 -14.556 1.00 75.69 72 SER A CA 1
ATOM 610 C C . SER A 1 72 ? -0.112 1.971 -15.020 1.00 75.69 72 SER A C 1
ATOM 612 O O . SER A 1 72 ? 0.531 2.033 -16.065 1.00 75.69 72 SER A O 1
ATOM 614 N N . LEU A 1 73 ? -0.101 0.858 -14.282 1.00 71.56 73 LEU A N 1
ATOM 615 C CA . LEU A 1 73 ? 0.801 -0.268 -14.542 1.00 71.56 73 LEU A CA 1
ATOM 616 C C . LEU A 1 73 ? 0.360 -1.187 -15.698 1.00 71.56 73 LEU A C 1
ATOM 618 O O . LEU A 1 73 ? 1.213 -1.821 -16.322 1.00 71.56 73 LEU A O 1
ATOM 622 N 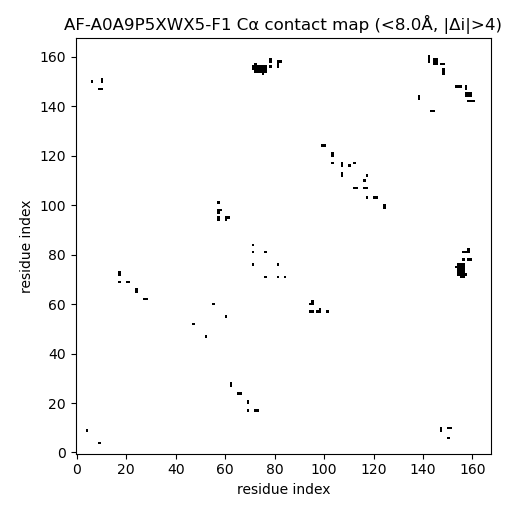N . MET A 1 74 ? -0.949 -1.313 -15.939 1.00 71.25 74 MET A N 1
ATOM 623 C CA . MET A 1 74 ? -1.531 -2.312 -16.848 1.00 71.25 74 MET A CA 1
ATOM 624 C C . MET A 1 74 ? -1.910 -1.771 -18.229 1.00 71.25 74 MET A C 1
ATOM 626 O O . MET A 1 74 ? -2.079 -2.577 -19.138 1.00 71.25 74 MET A O 1
ATOM 630 N N . TRP A 1 75 ? -2.080 -0.454 -18.389 1.00 70.62 75 TRP A N 1
ATOM 631 C CA . TRP A 1 75 ? -2.602 0.135 -19.626 1.00 70.62 75 TRP A CA 1
ATOM 632 C C . TRP A 1 75 ? -1.558 0.974 -20.369 1.00 70.62 75 TRP A C 1
ATOM 634 O O . TRP A 1 75 ? -0.779 1.699 -19.750 1.00 70.62 75 TRP A O 1
ATOM 644 N N . ASP A 1 76 ? -1.603 0.930 -21.698 1.00 66.25 76 ASP A N 1
ATOM 645 C CA . ASP A 1 76 ? -0.705 1.675 -22.588 1.00 66.25 76 ASP A CA 1
ATOM 646 C C . ASP A 1 76 ? -1.115 3.146 -22.609 1.00 66.25 76 ASP A C 1
ATOM 648 O O . ASP A 1 76 ? -2.207 3.503 -23.065 1.00 66.25 76 ASP A O 1
ATOM 652 N N . LYS A 1 77 ? -0.274 4.017 -22.050 1.00 66.12 77 LYS A N 1
ATOM 653 C CA . LYS A 1 77 ? -0.565 5.445 -21.894 1.00 66.12 77 LYS A CA 1
ATOM 654 C C . LYS A 1 77 ? 0.562 6.307 -22.433 1.00 66.12 77 LYS A C 1
ATOM 656 O O . LYS A 1 77 ? 1.730 5.939 -22.362 1.00 66.12 77 LYS A O 1
ATOM 661 N N . ASP A 1 78 ? 0.186 7.499 -22.887 1.00 68.62 78 ASP A N 1
ATOM 662 C CA . ASP A 1 78 ? 1.132 8.547 -23.252 1.00 68.62 78 ASP A CA 1
ATOM 663 C C . ASP A 1 78 ? 2.012 8.957 -22.063 1.00 68.62 78 ASP A C 1
ATOM 665 O O . ASP A 1 78 ? 1.574 8.993 -20.906 1.00 68.62 78 ASP A O 1
ATOM 669 N N . LEU A 1 79 ? 3.247 9.357 -22.372 1.00 66.81 79 LEU A N 1
ATOM 670 C CA . LEU A 1 79 ? 4.269 9.721 -21.388 1.00 66.81 79 LEU A CA 1
ATOM 671 C C . LEU A 1 79 ? 3.824 10.847 -20.432 1.00 66.81 79 LEU A C 1
ATOM 673 O O . LEU A 1 79 ? 4.154 10.832 -19.248 1.00 66.81 79 LEU A O 1
ATOM 677 N N . SER A 1 80 ? 3.012 11.791 -20.915 1.00 68.94 80 SER A N 1
ATOM 678 C CA . SER A 1 80 ? 2.498 12.922 -20.126 1.00 68.94 80 SER A CA 1
ATOM 679 C C . SER A 1 80 ? 1.482 12.502 -19.057 1.00 68.94 80 SER A C 1
ATOM 681 O O . SER A 1 80 ? 1.433 13.068 -17.963 1.00 68.94 80 SER A O 1
ATOM 683 N N . VAL A 1 81 ? 0.673 11.478 -19.344 1.00 74.06 81 VAL A N 1
ATOM 684 C CA . VAL A 1 81 ? -0.265 10.894 -18.374 1.00 74.06 81 VAL A CA 1
ATOM 685 C C . VAL A 1 81 ? 0.512 10.174 -17.276 1.00 74.06 81 VAL A C 1
ATOM 687 O O . VAL A 1 81 ? 0.121 10.215 -16.109 1.00 74.06 81 VAL A O 1
ATOM 690 N N . CYS A 1 82 ? 1.633 9.571 -17.659 1.00 72.88 82 CYS A N 1
ATOM 691 C CA . CYS A 1 82 ? 2.534 8.847 -16.787 1.00 72.88 82 CYS A CA 1
ATOM 692 C C . CYS A 1 82 ? 3.194 9.728 -15.734 1.00 72.88 82 CYS A C 1
ATOM 694 O O . CYS A 1 82 ? 3.133 9.454 -14.538 1.00 72.88 82 CYS A O 1
ATOM 696 N N . GLU A 1 83 ? 3.770 10.836 -16.186 1.00 72.25 83 GLU A N 1
ATOM 697 C CA . GLU A 1 83 ? 4.425 11.809 -15.325 1.00 72.25 83 GLU A CA 1
ATOM 698 C C . GLU A 1 83 ? 3.442 12.386 -14.294 1.00 72.25 83 GLU A C 1
ATOM 700 O O . GLU A 1 83 ? 3.728 12.435 -13.095 1.00 72.25 83 GLU A O 1
ATOM 705 N N . ARG A 1 84 ? 2.221 12.718 -14.734 1.00 76.44 84 ARG A N 1
ATOM 706 C CA . ARG A 1 84 ? 1.165 13.207 -13.841 1.00 76.44 84 ARG A CA 1
ATOM 707 C C . ARG A 1 84 ? 0.726 12.162 -12.814 1.00 76.44 84 ARG A C 1
ATOM 709 O O . ARG A 1 84 ? 0.437 12.530 -11.676 1.00 76.44 84 ARG A O 1
ATOM 716 N N . ALA A 1 85 ? 0.670 10.885 -13.192 1.00 75.94 85 ALA A N 1
ATOM 717 C CA . ALA A 1 85 ? 0.350 9.802 -12.266 1.00 75.94 85 ALA A CA 1
ATOM 718 C C . ALA A 1 85 ? 1.430 9.657 -11.182 1.00 75.94 85 ALA A C 1
ATOM 720 O O . ALA A 1 85 ? 1.090 9.583 -10.005 1.00 75.94 85 ALA A O 1
ATOM 721 N N . THR A 1 86 ? 2.714 9.727 -11.547 1.00 74.25 86 THR A N 1
ATOM 722 C CA . THR A 1 86 ? 3.827 9.687 -10.585 1.00 74.25 86 THR A CA 1
ATOM 723 C C . THR A 1 86 ? 3.773 10.850 -9.593 1.00 74.25 86 THR A C 1
ATOM 725 O O . THR A 1 86 ? 3.913 10.639 -8.390 1.00 74.25 86 THR A O 1
ATOM 728 N N . TYR A 1 87 ? 3.511 12.077 -10.056 1.00 75.94 87 TYR A N 1
ATOM 729 C CA . TYR A 1 87 ? 3.367 13.227 -9.154 1.00 75.94 87 TYR A CA 1
ATOM 730 C C . TYR A 1 87 ? 2.187 13.085 -8.194 1.00 75.94 87 TYR A C 1
ATOM 732 O O . TYR A 1 87 ? 2.299 13.425 -7.013 1.00 75.94 87 TYR A O 1
ATOM 740 N N . LEU A 1 88 ? 1.067 12.559 -8.691 1.00 78.38 88 LEU A N 1
ATOM 741 C CA . LEU A 1 88 ? -0.096 12.278 -7.864 1.00 78.38 88 LEU A CA 1
ATOM 742 C C . LEU A 1 88 ? 0.241 11.230 -6.799 1.00 78.38 88 LEU A C 1
ATOM 744 O O . LEU A 1 88 ? -0.100 11.432 -5.639 1.00 78.38 88 LEU A O 1
ATOM 748 N N . GLU A 1 89 ? 0.962 10.164 -7.157 1.00 76.25 89 GLU A N 1
ATOM 749 C CA . GLU A 1 89 ? 1.424 9.162 -6.194 1.00 76.25 89 GLU A CA 1
ATOM 750 C C . GLU A 1 89 ? 2.311 9.776 -5.106 1.00 76.25 89 GLU A C 1
ATOM 752 O O . GLU A 1 89 ? 2.071 9.502 -3.932 1.00 76.25 89 GLU A O 1
ATOM 757 N N . ILE A 1 90 ? 3.260 10.654 -5.458 1.00 75.31 90 ILE A N 1
ATOM 758 C CA . ILE A 1 90 ? 4.161 11.325 -4.501 1.00 75.31 90 ILE A CA 1
ATOM 759 C C . ILE A 1 90 ? 3.377 12.144 -3.474 1.00 75.31 90 ILE A C 1
ATOM 761 O O . ILE A 1 90 ? 3.606 12.022 -2.270 1.00 75.31 90 ILE A O 1
ATOM 765 N N . PHE A 1 91 ? 2.421 12.949 -3.939 1.00 80.75 91 PHE A N 1
ATOM 766 C CA . PHE A 1 91 ? 1.573 13.762 -3.064 1.00 80.75 91 PHE A CA 1
ATOM 767 C C . PHE A 1 91 ? 0.765 12.907 -2.071 1.00 80.75 91 PHE A C 1
ATOM 769 O O . PHE A 1 91 ? 0.429 13.334 -0.967 1.00 80.75 91 PHE A O 1
ATOM 776 N N . LEU A 1 92 ? 0.485 11.669 -2.462 1.00 81.19 92 LEU A N 1
ATOM 777 C CA . LEU A 1 92 ? -0.399 10.729 -1.796 1.00 81.19 92 LEU A CA 1
ATOM 778 C C . LEU A 1 92 ? 0.332 9.713 -0.891 1.00 81.19 92 LEU A C 1
ATOM 780 O O . LEU A 1 92 ? -0.314 8.999 -0.118 1.00 81.19 92 LEU A O 1
ATOM 784 N N . ILE A 1 93 ? 1.670 9.681 -0.904 1.00 78.19 93 ILE A N 1
ATOM 785 C CA . ILE A 1 93 ? 2.509 8.848 -0.019 1.00 78.19 93 ILE A CA 1
ATOM 786 C C . ILE A 1 93 ? 2.162 8.982 1.475 1.00 78.19 93 ILE A C 1
ATOM 788 O O . ILE A 1 93 ? 1.953 7.943 2.110 1.00 78.19 93 ILE A O 1
ATOM 792 N N . PRO A 1 94 ? 2.077 10.186 2.085 1.00 79.75 94 PRO A N 1
ATOM 793 C CA . PRO A 1 94 ? 1.849 10.294 3.531 1.00 79.75 94 PRO A CA 1
ATOM 794 C C . PRO A 1 94 ? 0.533 9.638 3.961 1.00 79.75 94 PRO A C 1
ATOM 796 O O . PRO A 1 94 ? 0.434 9.052 5.038 1.00 79.75 94 PRO A O 1
ATOM 799 N N . LEU A 1 95 ? -0.460 9.654 3.075 1.00 83.00 95 LEU A N 1
ATOM 800 C CA . LEU A 1 95 ? -1.768 9.066 3.316 1.00 83.00 95 LEU A CA 1
ATOM 801 C C . LEU A 1 95 ? -1.748 7.524 3.250 1.00 83.00 95 LEU A C 1
ATOM 803 O O . LEU A 1 95 ? -2.588 6.873 3.864 1.00 83.00 95 LEU A O 1
ATOM 807 N N . GLN A 1 96 ? -0.745 6.923 2.596 1.00 81.25 96 GLN A N 1
ATOM 808 C CA . GLN A 1 96 ? -0.523 5.467 2.580 1.00 81.25 96 GLN A CA 1
ATOM 809 C C . GLN A 1 96 ? 0.127 4.932 3.865 1.00 81.25 96 GLN A C 1
ATOM 811 O O . GLN A 1 96 ? 0.090 3.728 4.113 1.00 81.25 96 GLN A O 1
ATOM 816 N N . VAL A 1 97 ? 0.720 5.795 4.695 1.00 85.19 97 VAL A N 1
ATOM 817 C CA . VAL A 1 97 ? 1.338 5.378 5.967 1.00 85.19 97 VAL A CA 1
ATOM 818 C C . VAL A 1 97 ? 0.276 5.130 7.043 1.00 85.19 97 VAL A C 1
ATOM 820 O O . VAL A 1 97 ? 0.458 4.262 7.897 1.00 85.19 97 VAL A O 1
ATOM 823 N N . LEU A 1 98 ? -0.860 5.833 6.982 1.00 85.12 98 LEU A N 1
ATOM 824 C CA . LEU A 1 98 ? -1.911 5.744 8.001 1.00 85.12 98 LEU A CA 1
ATOM 825 C C . LEU A 1 98 ? -2.558 4.349 8.129 1.00 85.12 98 LEU A C 1
ATOM 827 O O . LEU A 1 98 ? -2.739 3.884 9.254 1.00 85.12 98 LEU A O 1
ATOM 831 N N . PRO A 1 99 ? -2.893 3.630 7.038 1.00 84.88 99 PRO A N 1
ATOM 832 C CA . PRO A 1 99 ? -3.407 2.267 7.149 1.00 84.88 99 PRO A CA 1
ATOM 833 C C . PRO A 1 99 ? -2.392 1.330 7.815 1.00 84.88 99 PRO A C 1
ATOM 835 O O . PRO A 1 99 ? -2.755 0.564 8.705 1.00 84.88 99 PRO A O 1
ATOM 838 N N . ARG A 1 100 ? -1.108 1.436 7.443 1.00 87.44 100 ARG A N 1
ATOM 839 C CA . ARG A 1 100 ? -0.021 0.595 7.977 1.00 87.44 100 ARG A CA 1
ATOM 840 C C . ARG A 1 100 ? 0.154 0.792 9.482 1.00 87.44 100 ARG A C 1
ATOM 842 O O . ARG A 1 100 ? 0.263 -0.180 10.227 1.00 87.44 100 ARG A O 1
ATOM 849 N N . SER A 1 101 ? 0.114 2.042 9.942 1.00 87.75 101 SER A N 1
ATOM 850 C CA . SER A 1 101 ? 0.202 2.351 11.370 1.00 87.75 101 SER A CA 1
ATOM 851 C C . SER A 1 101 ? -1.038 1.892 12.145 1.00 87.75 101 SER A C 1
ATOM 853 O O . SER A 1 101 ? -0.904 1.394 13.260 1.00 87.75 101 SER A O 1
ATOM 855 N N . MET A 1 102 ? -2.236 1.964 11.557 1.00 86.62 102 MET A N 1
ATOM 856 C CA . MET A 1 102 ? -3.458 1.437 12.182 1.00 86.62 102 MET A CA 1
ATOM 857 C C . MET A 1 102 ? -3.415 -0.082 12.364 1.00 86.62 102 MET A C 1
ATOM 859 O O . MET A 1 102 ? -3.804 -0.577 13.424 1.00 86.62 102 MET A O 1
ATOM 863 N N . PHE A 1 103 ? -2.912 -0.823 11.372 1.00 87.38 103 PHE A N 1
ATOM 864 C CA . PHE A 1 103 ? -2.689 -2.265 11.514 1.00 87.38 103 PHE A CA 1
ATOM 865 C C . PHE A 1 103 ? -1.702 -2.575 12.644 1.00 87.38 103 PHE A C 1
ATOM 867 O O . PHE A 1 103 ? -1.980 -3.446 13.467 1.00 87.38 103 PHE A O 1
ATOM 874 N N . MET A 1 104 ? -0.608 -1.815 12.745 1.00 89.44 104 MET A N 1
ATOM 875 C CA . MET A 1 104 ? 0.368 -1.958 13.829 1.00 89.44 104 MET A CA 1
ATOM 876 C C . MET A 1 104 ? -0.255 -1.732 15.215 1.00 89.44 104 MET A C 1
ATOM 878 O O . MET A 1 104 ? -0.060 -2.552 16.110 1.00 89.44 104 MET A O 1
ATOM 882 N N . ILE A 1 105 ? -1.033 -0.658 15.398 1.00 89.06 105 ILE A N 1
ATOM 883 C CA . ILE A 1 105 ? -1.680 -0.349 16.687 1.00 89.06 105 ILE A CA 1
ATOM 884 C C . ILE A 1 105 ? -2.627 -1.482 17.103 1.00 89.06 105 ILE A C 1
ATOM 886 O O . ILE A 1 105 ? -2.644 -1.881 18.267 1.00 89.06 105 ILE A O 1
ATOM 890 N N . ARG A 1 106 ? -3.397 -2.024 16.151 1.00 87.25 106 ARG A N 1
ATOM 891 C CA . ARG A 1 106 ? -4.313 -3.147 16.402 1.00 87.25 106 ARG A CA 1
ATOM 892 C C . ARG A 1 106 ? -3.561 -4.416 16.788 1.00 87.25 106 ARG A C 1
ATOM 894 O O . ARG A 1 106 ? -3.937 -5.056 17.763 1.00 87.25 106 ARG A O 1
ATOM 901 N N . ALA A 1 107 ? -2.493 -4.752 16.064 1.00 90.94 107 ALA A N 1
ATOM 902 C CA . ALA A 1 107 ? -1.661 -5.909 16.380 1.00 90.94 107 ALA A CA 1
ATOM 903 C C . ALA A 1 107 ? -1.065 -5.797 17.792 1.00 90.94 107 ALA A C 1
ATOM 905 O O . ALA A 1 107 ? -1.177 -6.730 18.580 1.00 90.94 107 ALA A O 1
ATOM 906 N N . TRP A 1 108 ? -0.537 -4.624 18.154 1.00 92.19 108 TRP A N 1
ATOM 907 C CA . TRP A 1 108 ? -0.003 -4.371 19.494 1.00 92.19 108 TRP A CA 1
ATOM 908 C C . TRP A 1 108 ? -1.061 -4.509 20.601 1.00 92.19 108 TRP A C 1
ATOM 910 O O . TRP A 1 108 ? -0.781 -5.081 21.656 1.00 92.19 108 TRP A O 1
ATOM 920 N N . ALA A 1 109 ? -2.289 -4.044 20.353 1.00 91.19 109 ALA A N 1
ATO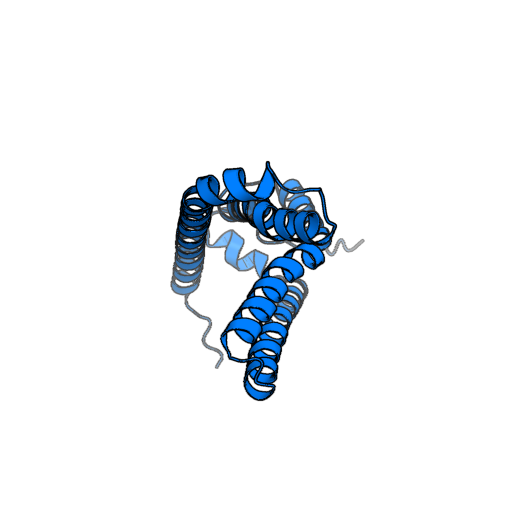M 921 C CA . ALA A 1 109 ? -3.391 -4.186 21.302 1.00 91.19 109 ALA A CA 1
ATOM 922 C C . ALA A 1 109 ? -3.772 -5.659 21.548 1.00 91.19 109 ALA A C 1
ATOM 924 O O . ALA A 1 109 ? -4.006 -6.040 22.694 1.00 91.19 109 ALA A O 1
ATOM 925 N N . PHE A 1 110 ? -3.791 -6.502 20.507 1.00 92.56 110 PHE A N 1
ATOM 926 C CA . PHE A 1 110 ? -4.068 -7.941 20.650 1.00 92.56 110 PHE A CA 1
ATOM 927 C C . PHE A 1 110 ? -2.931 -8.712 21.321 1.00 92.56 110 PHE A C 1
ATOM 929 O O . PHE A 1 110 ? -3.170 -9.710 21.995 1.00 92.56 110 PHE A O 1
ATOM 936 N N . SER A 1 111 ? -1.700 -8.234 21.180 1.00 91.19 111 SER A N 1
ATOM 937 C CA . SER A 1 111 ? -0.504 -8.838 21.764 1.00 91.19 111 SER A CA 1
ATOM 938 C C . SER A 1 111 ? -0.313 -8.560 23.261 1.00 91.19 111 SER A C 1
ATOM 940 O O . SER A 1 111 ? 0.781 -8.751 23.783 1.00 91.19 111 SER A O 1
ATOM 942 N N . GLY A 1 112 ? -1.345 -8.089 23.966 1.00 89.19 112 GLY A N 1
ATOM 943 C CA . GLY A 1 112 ? -1.259 -7.806 25.401 1.00 89.19 112 GLY A CA 1
ATOM 944 C C . GLY A 1 112 ? -0.373 -6.604 25.737 1.00 89.19 112 GLY A C 1
ATOM 945 O O . GLY A 1 112 ? 0.124 -6.513 26.854 1.00 89.19 112 GLY A O 1
ATOM 946 N N . GLN A 1 113 ? -0.177 -5.689 24.778 1.00 89.19 113 GLN A N 1
ATOM 947 C CA . GLN A 1 113 ? 0.614 -4.463 24.931 1.00 89.19 113 GLN A CA 1
ATOM 948 C C . GLN A 1 113 ? 2.097 -4.684 25.276 1.00 89.19 113 GLN A C 1
ATOM 950 O O . GLN A 1 113 ? 2.757 -3.783 25.797 1.00 89.19 113 GLN A O 1
ATOM 955 N N . ASP A 1 114 ? 2.651 -5.845 24.929 1.00 92.62 114 ASP A N 1
ATOM 956 C CA . ASP A 1 114 ? 4.066 -6.140 25.140 1.00 92.62 114 ASP A CA 1
ATOM 957 C C . ASP A 1 114 ? 4.973 -5.187 24.312 1.00 92.62 114 ASP A C 1
ATOM 959 O O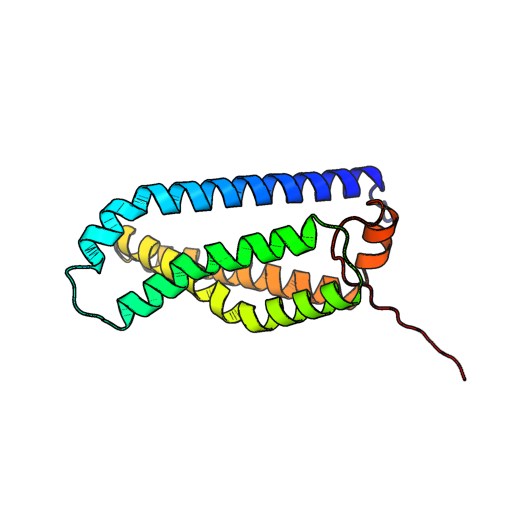 . ASP A 1 114 ? 4.810 -5.079 23.084 1.00 92.62 114 ASP A O 1
ATOM 963 N N . PRO A 1 115 ? 5.934 -4.475 24.941 1.00 90.75 115 PRO A N 1
ATOM 964 C CA . PRO A 1 115 ? 6.841 -3.562 24.246 1.00 90.75 115 PRO A CA 1
ATOM 965 C C . PRO A 1 115 ? 7.811 -4.259 23.275 1.00 90.75 115 PRO A C 1
ATOM 967 O O . PRO A 1 115 ? 8.252 -3.630 22.310 1.00 90.75 115 PRO A O 1
ATOM 970 N N . TYR A 1 116 ? 8.135 -5.542 23.470 1.00 93.94 116 TYR A N 1
ATOM 971 C CA . TYR A 1 116 ? 8.986 -6.299 22.545 1.00 93.94 116 TYR A CA 1
ATOM 972 C C . TYR A 1 116 ? 8.298 -6.496 21.193 1.00 93.94 116 TYR A C 1
ATOM 974 O O . TYR A 1 116 ? 8.923 -6.339 20.141 1.00 93.94 116 TYR A O 1
ATOM 982 N N . ILE A 1 117 ? 6.991 -6.766 21.213 1.00 92.94 117 ILE A N 1
ATOM 983 C CA . ILE A 1 117 ? 6.189 -6.925 19.997 1.00 92.94 117 ILE A CA 1
ATOM 984 C C . ILE A 1 117 ? 6.023 -5.577 19.292 1.00 92.94 117 ILE A C 1
ATOM 986 O O . ILE A 1 117 ? 6.112 -5.512 18.068 1.00 92.94 117 ILE A O 1
ATOM 990 N N . LEU A 1 118 ? 5.877 -4.483 20.047 1.00 90.81 118 LEU A N 1
ATOM 991 C CA . LEU A 1 118 ? 5.862 -3.138 19.470 1.00 90.81 118 LEU A CA 1
ATOM 992 C C . LEU A 1 118 ? 7.167 -2.821 18.727 1.00 90.81 118 LEU A C 1
ATOM 994 O O . LEU A 1 118 ? 7.120 -2.308 17.611 1.00 90.81 118 LEU A O 1
ATOM 998 N N . CYS A 1 119 ? 8.318 -3.153 19.317 1.00 94.50 119 CYS A N 1
ATOM 999 C CA . CYS A 1 119 ? 9.620 -2.958 18.680 1.00 94.50 119 CYS A CA 1
ATOM 1000 C C . CYS A 1 119 ? 9.723 -3.745 17.365 1.00 94.50 119 CYS A C 1
ATOM 1002 O O . CYS A 1 119 ? 10.105 -3.183 16.340 1.00 94.50 119 CYS A O 1
ATOM 1004 N N . LEU A 1 120 ? 9.302 -5.014 17.366 1.00 93.94 120 LEU A N 1
ATOM 1005 C CA . LEU A 1 120 ? 9.283 -5.859 16.168 1.00 93.94 120 LEU A CA 1
ATOM 1006 C C . LEU A 1 120 ? 8.357 -5.303 15.075 1.00 93.94 120 LEU A C 1
ATOM 1008 O O . LEU A 1 120 ? 8.718 -5.279 13.901 1.00 93.94 120 LEU A O 1
ATOM 1012 N N . LEU A 1 121 ? 7.165 -4.829 15.437 1.00 92.31 121 LEU A N 1
ATOM 1013 C CA . LEU A 1 121 ? 6.245 -4.236 14.466 1.00 92.31 121 LEU A CA 1
ATOM 1014 C C . LEU A 1 121 ? 6.790 -2.917 13.900 1.00 92.31 121 LEU A C 1
ATOM 1016 O O . LEU A 1 121 ? 6.631 -2.637 12.711 1.00 92.31 121 LEU A O 1
ATOM 1020 N N . PHE A 1 122 ? 7.467 -2.125 14.733 1.00 93.88 122 PHE A N 1
ATOM 1021 C CA . PHE A 1 122 ? 8.067 -0.865 14.313 1.00 93.88 122 PHE A CA 1
ATOM 1022 C C . PHE A 1 122 ? 9.232 -1.078 13.341 1.00 93.88 122 PHE A C 1
ATOM 1024 O O . PHE A 1 122 ? 9.320 -0.359 12.348 1.00 93.88 122 PHE A O 1
ATOM 1031 N N . THR A 1 123 ? 10.091 -2.081 13.564 1.00 93.94 123 THR A N 1
ATOM 1032 C CA . THR A 1 123 ? 11.165 -2.416 12.611 1.00 93.94 123 THR A CA 1
ATOM 1033 C C . THR A 1 123 ? 10.612 -2.899 11.273 1.00 93.94 123 THR A C 1
ATOM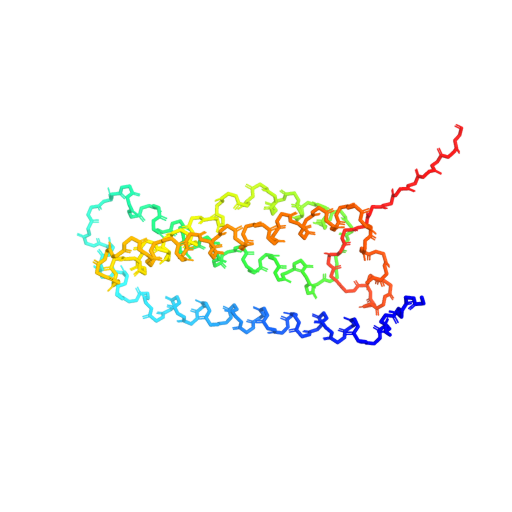 1035 O O . THR A 1 123 ? 11.146 -2.539 10.226 1.00 93.94 123 THR A O 1
ATOM 1038 N N . GLY A 1 124 ? 9.504 -3.645 11.280 1.00 91.69 124 GLY A N 1
ATOM 1039 C CA . GLY A 1 124 ? 8.794 -4.011 10.054 1.00 91.69 124 GLY A CA 1
ATOM 1040 C C . GLY A 1 124 ? 8.270 -2.790 9.289 1.00 91.69 124 GLY A C 1
ATOM 1041 O O . GLY A 1 124 ? 8.446 -2.695 8.075 1.00 91.69 124 GLY A O 1
ATOM 1042 N N . LEU A 1 125 ? 7.677 -1.821 9.996 1.00 90.94 125 LEU A N 1
ATOM 1043 C CA . LEU A 1 125 ? 7.163 -0.592 9.387 1.00 90.94 125 LEU A CA 1
ATOM 1044 C C . LEU A 1 125 ? 8.283 0.277 8.797 1.00 90.94 125 LEU A C 1
ATOM 1046 O O . LEU A 1 125 ? 8.140 0.801 7.692 1.00 90.94 125 LEU A O 1
ATOM 1050 N N . THR A 1 126 ? 9.396 0.443 9.513 1.00 92.12 126 THR A N 1
ATOM 1051 C CA . THR A 1 126 ? 10.528 1.235 9.013 1.00 92.12 126 THR A CA 1
ATOM 1052 C C . THR A 1 126 ? 11.218 0.557 7.837 1.00 92.12 126 THR A C 1
ATOM 1054 O O . THR A 1 126 ? 11.632 1.256 6.913 1.00 92.12 126 THR A O 1
ATOM 1057 N N . LEU A 1 127 ? 11.283 -0.779 7.820 1.00 93.31 127 LEU A N 1
ATOM 1058 C CA . LEU A 1 127 ? 11.784 -1.542 6.680 1.00 93.31 127 LEU A CA 1
ATOM 1059 C C . LEU A 1 127 ? 10.904 -1.336 5.440 1.00 93.31 127 LEU A C 1
ATOM 1061 O O . LEU A 1 127 ? 11.434 -1.004 4.386 1.00 93.31 127 LEU A O 1
ATOM 1065 N N . ASP A 1 128 ? 9.579 -1.451 5.567 1.00 89.31 128 ASP A N 1
ATOM 1066 C CA . ASP A 1 128 ? 8.638 -1.232 4.454 1.00 89.31 128 ASP A CA 1
ATOM 1067 C C . ASP A 1 128 ? 8.749 0.184 3.862 1.00 89.31 128 ASP A C 1
ATOM 1069 O O . ASP A 1 128 ? 8.804 0.371 2.641 1.00 89.31 128 ASP A O 1
ATOM 1073 N N . ILE A 1 129 ? 8.824 1.199 4.726 1.00 89.69 129 ILE A N 1
ATOM 1074 C CA . ILE A 1 129 ? 9.020 2.591 4.302 1.00 89.69 129 ILE A CA 1
ATOM 1075 C C . ILE A 1 129 ? 10.399 2.753 3.646 1.00 89.69 129 ILE A C 1
ATOM 1077 O O . ILE A 1 129 ? 10.514 3.381 2.593 1.00 89.69 129 ILE A O 1
ATOM 1081 N N . GLY A 1 130 ? 11.436 2.152 4.230 1.00 89.88 130 GLY A N 1
ATOM 1082 C CA . GLY A 1 130 ? 12.798 2.176 3.706 1.00 89.88 130 GLY A CA 1
ATOM 1083 C C . GLY A 1 130 ? 12.904 1.555 2.315 1.00 89.88 130 GLY A C 1
ATOM 1084 O O . GLY A 1 130 ? 13.508 2.155 1.428 1.00 89.88 130 GLY A O 1
ATOM 1085 N N . THR A 1 131 ? 12.266 0.406 2.079 1.00 86.62 131 THR A N 1
ATOM 1086 C CA . THR A 1 131 ? 12.232 -0.247 0.763 1.00 86.62 131 THR A CA 1
ATOM 1087 C C . THR A 1 131 ? 11.514 0.613 -0.274 1.00 86.62 131 THR A C 1
ATOM 1089 O O . THR A 1 131 ? 11.993 0.717 -1.401 1.00 86.62 131 THR A O 1
ATOM 1092 N N . GLN A 1 132 ? 10.416 1.282 0.089 1.00 83.44 132 GLN A N 1
ATOM 1093 C CA . GLN A 1 132 ? 9.710 2.191 -0.822 1.00 83.44 132 GLN A CA 1
ATOM 1094 C C . GLN A 1 132 ? 10.550 3.417 -1.193 1.00 83.44 132 GLN A C 1
ATOM 1096 O O . GLN A 1 132 ? 10.627 3.774 -2.368 1.00 83.44 132 GLN A O 1
ATOM 1101 N N . ILE A 1 133 ? 11.216 4.038 -0.215 1.00 85.81 133 ILE A N 1
ATOM 1102 C CA . ILE A 1 133 ? 12.099 5.188 -0.454 1.00 85.81 133 ILE A CA 1
ATOM 1103 C C . ILE A 1 133 ? 13.306 4.766 -1.297 1.00 85.81 133 ILE A C 1
ATOM 1105 O O . ILE A 1 133 ? 13.643 5.440 -2.266 1.00 85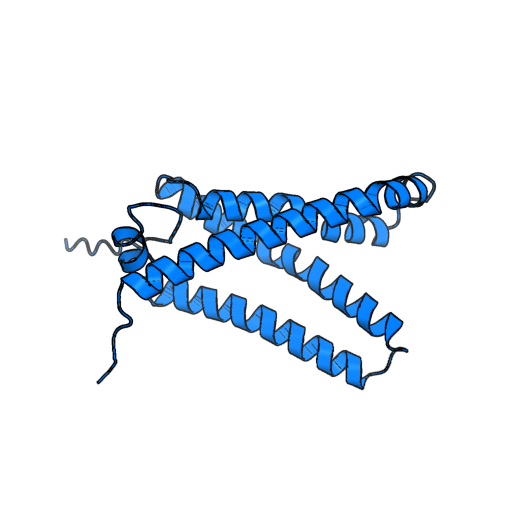.81 133 ILE A O 1
ATOM 1109 N N . CYS A 1 134 ? 13.939 3.639 -0.966 1.00 84.56 134 CYS A N 1
ATOM 1110 C CA . CYS A 1 134 ? 15.082 3.118 -1.713 1.00 84.56 134 CYS A CA 1
ATOM 1111 C C . CYS A 1 134 ? 14.690 2.755 -3.149 1.00 84.56 134 CYS A C 1
ATOM 1113 O O . CYS A 1 134 ? 15.359 3.171 -4.089 1.00 84.56 134 CYS A O 1
ATOM 1115 N N . GLY A 1 135 ? 13.560 2.066 -3.335 1.00 79.00 135 GLY A N 1
ATOM 1116 C CA . GLY A 1 135 ? 13.022 1.753 -4.656 1.00 79.00 135 GLY A CA 1
ATOM 1117 C C . GLY A 1 135 ? 12.761 3.007 -5.488 1.00 79.00 135 GLY A C 1
ATOM 1118 O O . GLY A 1 135 ? 13.097 3.032 -6.667 1.00 79.00 135 GLY A O 1
ATOM 1119 N N . TYR A 1 136 ? 12.245 4.076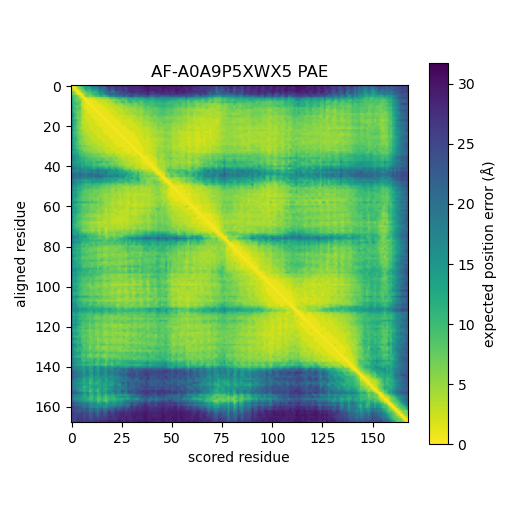 -4.874 1.00 76.06 136 TYR A N 1
ATOM 1120 C CA . TYR A 1 136 ? 12.084 5.368 -5.540 1.00 76.06 136 TYR A CA 1
ATOM 1121 C C . TYR A 1 136 ? 13.427 5.993 -5.937 1.00 76.06 136 TYR A C 1
ATOM 1123 O O . TYR A 1 136 ? 13.592 6.409 -7.081 1.00 76.06 136 TYR A O 1
ATOM 1131 N N . ILE A 1 137 ? 14.397 6.030 -5.020 1.00 78.19 137 ILE A N 1
ATOM 1132 C CA . ILE A 1 137 ? 15.733 6.582 -5.285 1.00 78.19 137 ILE A CA 1
ATOM 1133 C C . ILE A 1 137 ? 16.408 5.820 -6.428 1.00 78.19 137 ILE A C 1
ATOM 1135 O O . ILE A 1 137 ? 16.909 6.442 -7.359 1.00 78.19 137 ILE A O 1
ATOM 1139 N N . LEU A 1 138 ? 16.372 4.487 -6.399 1.00 72.69 138 LEU A N 1
ATOM 1140 C CA . LEU A 1 138 ? 16.928 3.645 -7.458 1.00 72.69 138 LEU A CA 1
ATOM 1141 C C . LEU A 1 138 ? 16.204 3.862 -8.791 1.00 72.69 138 LEU A C 1
ATOM 1143 O O . LEU A 1 138 ? 16.849 4.001 -9.823 1.00 72.69 138 LEU A O 1
ATOM 1147 N N . HIS A 1 139 ? 14.877 3.968 -8.773 1.00 66.38 139 HIS A N 1
ATOM 1148 C CA . HIS A 1 139 ? 14.087 4.228 -9.974 1.00 66.38 139 HIS A CA 1
ATOM 1149 C C . HIS A 1 139 ? 14.380 5.605 -10.598 1.00 66.38 139 HIS A C 1
ATOM 1151 O O . HIS A 1 139 ? 14.383 5.735 -11.821 1.00 66.38 139 HIS A O 1
ATOM 1157 N N . VAL A 1 140 ? 14.651 6.627 -9.780 1.00 67.12 140 VAL A N 1
ATOM 1158 C CA . VAL A 1 140 ? 15.037 7.969 -10.248 1.00 67.12 140 VAL A CA 1
ATOM 1159 C C . VAL A 1 140 ? 16.487 8.008 -10.744 1.00 67.12 140 VAL A C 1
ATOM 1161 O O . VAL A 1 140 ? 16.762 8.669 -11.741 1.00 67.12 140 VAL A O 1
ATOM 1164 N N . LEU A 1 141 ? 17.412 7.316 -10.070 1.00 64.31 141 LEU A N 1
ATOM 1165 C CA . LEU A 1 141 ? 18.845 7.365 -10.384 1.00 64.31 141 LEU A CA 1
ATOM 1166 C C . LEU A 1 141 ? 19.252 6.480 -11.569 1.00 64.31 141 LEU A C 1
ATOM 1168 O O . LEU A 1 141 ? 20.126 6.878 -12.332 1.00 64.31 141 LEU A O 1
ATOM 1172 N N . ASP A 1 142 ? 18.646 5.302 -11.730 1.00 57.44 142 ASP A N 1
ATOM 1173 C CA . ASP A 1 142 ? 19.122 4.286 -12.683 1.00 57.44 142 ASP A CA 1
ATOM 1174 C C . ASP A 1 142 ? 18.465 4.388 -14.073 1.00 57.44 142 ASP A C 1
ATOM 1176 O O . ASP A 1 142 ? 18.816 3.661 -14.998 1.00 57.44 142 ASP A O 1
ATOM 1180 N N . GLY A 1 143 ? 17.477 5.276 -14.261 1.00 55.34 143 GLY A N 1
ATOM 1181 C CA . GLY A 1 143 ? 16.790 5.426 -15.555 1.00 55.34 143 GLY A CA 1
ATOM 1182 C C . GLY A 1 143 ? 16.169 4.117 -16.074 1.00 55.34 143 GLY A C 1
ATOM 1183 O O . GLY A 1 143 ? 15.923 3.962 -17.274 1.00 55.34 143 GLY A O 1
ATOM 1184 N N . ALA A 1 144 ? 15.910 3.174 -15.162 1.00 51.34 144 ALA A N 1
ATOM 1185 C CA . ALA A 1 144 ? 15.567 1.784 -15.430 1.00 51.34 144 ALA A CA 1
ATOM 1186 C C . ALA A 1 144 ? 14.289 1.571 -16.263 1.00 51.34 144 ALA A C 1
ATOM 1188 O O . ALA A 1 144 ? 14.042 0.486 -16.791 1.00 51.34 144 ALA A O 1
ATOM 1189 N N . GLY A 1 145 ? 13.484 2.621 -16.437 1.00 54.66 145 GLY A N 1
ATOM 1190 C CA . GLY A 1 145 ? 12.311 2.594 -17.300 1.00 54.66 145 GLY A CA 1
ATOM 1191 C C . GLY A 1 145 ? 12.628 2.270 -18.765 1.00 54.66 145 GLY A C 1
ATOM 1192 O O . GLY A 1 145 ? 11.819 1.622 -19.421 1.00 54.66 145 GLY A O 1
ATOM 1193 N N . HIS A 1 146 ? 13.810 2.630 -19.283 1.00 49.47 146 HIS A N 1
ATOM 1194 C CA . HIS A 1 146 ? 14.120 2.499 -20.716 1.00 49.47 146 HIS A CA 1
ATOM 1195 C C . HIS A 1 146 ? 14.272 1.045 -21.209 1.00 49.47 146 HIS A C 1
ATOM 1197 O O . HIS A 1 146 ? 13.835 0.715 -22.317 1.00 49.47 146 HIS A O 1
ATOM 1203 N N . TYR A 1 147 ? 14.874 0.160 -20.406 1.00 51.91 147 TYR A N 1
ATOM 1204 C CA . TYR A 1 147 ? 15.076 -1.244 -20.792 1.00 51.91 147 TYR A CA 1
ATOM 1205 C C . TYR A 1 147 ? 13.808 -2.083 -20.596 1.00 51.91 147 TYR A C 1
ATOM 1207 O O . TYR A 1 147 ? 13.512 -2.953 -21.408 1.00 51.91 147 TYR A O 1
ATOM 1215 N N . LEU A 1 148 ? 13.012 -1.778 -19.568 1.00 55.00 148 LEU A N 1
ATOM 1216 C CA . LEU A 1 148 ? 11.720 -2.421 -19.323 1.00 55.00 148 LEU A CA 1
ATOM 1217 C C . LEU A 1 148 ? 10.681 -2.036 -20.387 1.00 55.00 148 LEU A C 1
ATOM 1219 O O . LEU A 1 148 ? 9.969 -2.906 -20.885 1.00 55.00 148 LEU A O 1
ATOM 1223 N N . PHE A 1 149 ? 10.628 -0.761 -20.786 1.00 53.28 149 PHE A N 1
ATOM 1224 C CA . PHE A 1 149 ? 9.647 -0.247 -21.750 1.00 53.28 149 PHE A CA 1
ATOM 1225 C C . PHE A 1 149 ? 9.817 -0.824 -23.168 1.00 53.28 149 PHE A C 1
ATOM 1227 O O . PHE A 1 149 ? 8.828 -1.117 -23.841 1.00 53.28 149 PHE A O 1
ATOM 1234 N N . SER A 1 150 ? 11.061 -1.046 -23.613 1.00 55.06 150 SER A N 1
ATOM 1235 C CA . SER A 1 150 ? 11.346 -1.647 -24.929 1.00 55.06 150 SER A CA 1
ATOM 1236 C C . SER A 1 150 ? 11.092 -3.161 -24.976 1.00 55.06 150 SER A C 1
ATOM 1238 O O . SER A 1 150 ? 10.755 -3.696 -26.029 1.00 55.06 150 SER A O 1
ATOM 1240 N N . VAL A 1 151 ? 11.190 -3.843 -23.832 1.00 56.84 151 VAL A N 1
ATOM 1241 C CA . VAL A 1 151 ? 11.012 -5.298 -23.694 1.00 56.84 151 VAL A CA 1
ATOM 1242 C C . VAL A 1 151 ? 9.550 -5.702 -23.500 1.00 56.84 151 VAL A C 1
ATOM 1244 O O . VAL A 1 151 ? 9.113 -6.709 -24.051 1.00 56.84 151 VAL A O 1
ATOM 1247 N N . LEU A 1 152 ? 8.774 -4.927 -22.735 1.00 55.94 152 LEU A N 1
ATOM 1248 C CA . LEU A 1 152 ? 7.361 -5.210 -22.435 1.00 55.94 152 LEU A CA 1
ATOM 1249 C C . LEU A 1 152 ? 6.380 -4.758 -23.526 1.00 55.94 152 LEU A C 1
ATOM 1251 O O . LEU A 1 152 ? 5.171 -4.742 -23.286 1.00 55.94 152 LEU A O 1
ATOM 1255 N N . GLY A 1 153 ? 6.882 -4.395 -24.709 1.00 52.84 153 GLY A N 1
ATOM 1256 C CA . GLY A 1 153 ? 6.048 -4.037 -25.853 1.00 52.84 153 GLY A CA 1
ATOM 1257 C C . GLY A 1 153 ? 5.168 -2.816 -25.591 1.00 52.84 153 GLY A C 1
ATOM 1258 O O . GLY A 1 153 ? 3.976 -2.879 -25.851 1.00 52.84 153 GLY A O 1
ATOM 1259 N N . GLN A 1 154 ? 5.747 -1.729 -25.059 1.00 53.34 154 GLN A N 1
ATOM 1260 C CA . GLN A 1 154 ? 5.055 -0.458 -24.774 1.00 53.34 154 GLN A CA 1
ATOM 1261 C C . GLN A 1 154 ? 3.940 -0.528 -23.712 1.00 53.34 154 GLN A C 1
ATOM 1263 O O . GLN A 1 154 ? 3.175 0.427 -23.582 1.00 53.34 154 GLN A O 1
ATOM 1268 N N . THR A 1 155 ?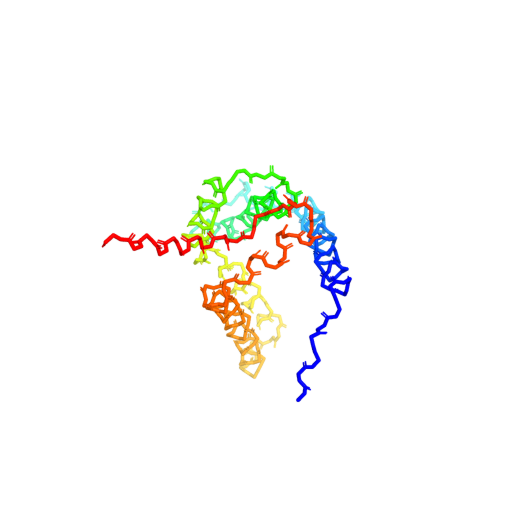 3.874 -1.601 -22.907 1.00 55.47 155 THR A N 1
ATOM 1269 C CA . THR A 1 155 ? 2.817 -1.735 -21.893 1.00 55.47 155 THR A CA 1
ATOM 1270 C C . THR A 1 155 ? 3.164 -1.155 -20.522 1.00 55.47 155 THR A C 1
ATOM 1272 O O . THR A 1 155 ? 4.045 -1.660 -19.820 1.00 55.47 155 THR A O 1
ATOM 1275 N N . GLY A 1 156 ? 2.395 -0.149 -20.090 1.00 61.72 156 GLY A N 1
ATOM 1276 C CA . GLY A 1 156 ? 2.427 0.436 -18.745 1.00 61.72 156 GLY A CA 1
ATOM 1277 C C . GLY A 1 156 ? 3.369 1.629 -18.543 1.00 61.72 156 GLY A C 1
ATOM 1278 O O . GLY A 1 156 ? 4.193 1.982 -19.385 1.00 61.72 156 GLY A O 1
ATOM 1279 N N . CYS A 1 157 ? 3.224 2.259 -17.379 1.00 62.00 157 CYS A N 1
ATOM 1280 C CA . CYS A 1 157 ? 3.904 3.493 -17.018 1.00 62.00 157 CYS A CA 1
ATOM 1281 C C . CYS A 1 157 ? 5.227 3.290 -16.271 1.00 62.00 157 CYS A C 1
ATOM 1283 O O . CYS A 1 157 ? 5.257 3.222 -15.043 1.00 62.00 157 CYS A O 1
ATOM 1285 N N . PHE A 1 158 ? 6.331 3.236 -17.014 1.00 60.78 158 PHE A N 1
ATOM 1286 C CA . PHE A 1 158 ? 7.685 3.253 -16.458 1.00 60.78 158 PHE A CA 1
ATOM 1287 C C . PHE A 1 158 ? 8.341 4.588 -16.814 1.00 60.78 158 PHE A C 1
ATOM 1289 O O . PHE A 1 158 ? 8.334 4.994 -17.974 1.00 60.78 158 PHE A O 1
ATOM 1296 N N . HIS A 1 159 ? 8.831 5.321 -15.812 1.00 45.59 159 HIS A N 1
ATOM 1297 C CA . HIS A 1 159 ? 9.247 6.711 -15.995 1.00 45.59 159 HIS A CA 1
ATOM 1298 C C . HIS A 1 159 ? 10.426 6.798 -16.972 1.00 45.59 159 HIS A C 1
ATOM 1300 O O . HIS A 1 159 ? 11.510 6.275 -16.716 1.00 45.59 159 HIS A O 1
ATOM 1306 N N . GLN A 1 160 ? 10.197 7.459 -18.105 1.00 43.09 160 GLN A N 1
ATOM 1307 C CA . GLN A 1 160 ? 11.215 7.733 -19.103 1.00 43.09 160 GLN A CA 1
ATOM 1308 C C . GLN A 1 160 ? 11.798 9.115 -18.830 1.00 43.09 160 GLN A C 1
ATOM 1310 O O . GLN A 1 160 ? 11.178 10.129 -19.147 1.00 43.09 160 GLN A O 1
ATOM 1315 N N . HIS A 1 161 ? 12.998 9.173 -18.255 1.00 41.06 161 HIS A N 1
ATOM 1316 C CA . HIS A 1 161 ? 13.748 10.421 -18.231 1.00 41.06 161 HIS A CA 1
ATOM 1317 C C . HIS A 1 161 ? 14.466 10.553 -19.574 1.00 41.06 161 HIS A C 1
ATOM 1319 O O . HIS A 1 161 ? 15.571 10.050 -19.765 1.00 41.06 161 HIS A O 1
ATOM 1325 N N . THR A 1 162 ? 13.823 11.206 -20.544 1.00 43.31 162 THR A N 1
ATOM 1326 C CA . THR A 1 162 ? 14.534 11.676 -21.733 1.00 43.31 162 THR A CA 1
ATOM 1327 C C . THR A 1 162 ? 15.476 12.793 -21.297 1.00 43.31 162 THR A C 1
ATOM 1329 O O . THR A 1 162 ? 15.135 13.973 -21.353 1.00 43.31 162 THR A O 1
ATOM 1332 N N . GLY A 1 163 ? 16.675 12.417 -20.855 1.00 39.06 163 GLY A N 1
ATOM 1333 C CA . GLY A 1 163 ? 17.834 13.294 -20.852 1.00 39.06 163 GLY A CA 1
ATOM 1334 C C . GLY A 1 163 ? 18.191 13.617 -22.297 1.00 39.06 163 GLY A C 1
ATOM 1335 O O . GLY A 1 163 ? 19.129 13.058 -22.859 1.00 39.06 163 GLY A O 1
ATOM 1336 N N . VAL A 1 164 ? 17.410 14.498 -22.925 1.00 38.94 164 VAL A N 1
ATOM 1337 C CA . VAL A 1 164 ? 17.800 15.130 -24.177 1.00 38.94 164 VAL A CA 1
ATOM 1338 C C . VAL A 1 164 ? 18.923 16.096 -23.825 1.00 38.94 164 VAL A C 1
ATOM 1340 O O . VAL A 1 164 ? 18.705 17.264 -23.514 1.00 38.94 164 VAL A O 1
ATOM 1343 N N . HIS A 1 165 ? 20.153 15.589 -23.876 1.00 41.28 165 HIS A N 1
ATOM 1344 C CA . HIS A 1 165 ? 21.324 16.402 -24.163 1.00 41.28 165 HIS A CA 1
ATOM 1345 C C . HIS A 1 165 ? 21.127 17.029 -25.553 1.00 41.28 165 HIS A C 1
ATOM 1347 O O . HIS A 1 165 ? 21.661 16.552 -26.554 1.00 41.28 165 HIS A O 1
ATOM 1353 N N . HIS A 1 166 ? 20.364 18.120 -25.626 1.00 35.97 166 HIS A N 1
ATOM 1354 C CA . HIS A 1 166 ? 20.522 19.071 -26.714 1.00 35.97 166 HIS A CA 1
ATOM 1355 C C . HIS A 1 166 ? 21.807 19.844 -26.431 1.00 35.97 166 HIS A C 1
ATOM 1357 O O . HIS A 1 166 ? 21.828 20.830 -25.703 1.00 35.97 166 HIS A O 1
ATOM 1363 N N . ARG A 1 167 ? 22.904 19.338 -27.004 1.00 39.22 167 ARG A N 1
ATOM 1364 C CA . ARG A 1 167 ? 24.004 20.196 -27.433 1.00 39.22 167 ARG A CA 1
ATOM 1365 C C . ARG A 1 167 ? 23.420 21.238 -28.390 1.00 39.22 167 ARG A C 1
ATOM 1367 O O . ARG A 1 167 ? 22.975 20.868 -29.476 1.00 39.22 167 ARG A O 1
ATOM 1374 N N . LEU A 1 168 ? 23.445 22.494 -27.969 1.00 39.81 168 LEU A N 1
ATOM 1375 C CA . LEU A 1 168 ? 23.703 23.653 -28.817 1.00 39.81 168 LEU A CA 1
ATOM 1376 C C . LEU A 1 168 ? 24.830 24.437 -28.149 1.00 39.81 168 LEU A C 1
ATOM 1378 O O . LEU A 1 168 ? 24.750 24.606 -26.911 1.00 39.81 168 LEU A O 1
#

Foldseek 3Di:
DDDDPPLVVVLVVLVVVLVVLVVVLVVLVVVCVVCVVVCCVVVVPDDDDPVVVLVCLLNVVCNPLSVLQSCQQFAQDDLVVLVVSVVVVVVCVVSPLSNLVVVLVVVCVVVVVDVVSNVVSVVVSVVVVVCVVVVVVCLVPVQVLPSNCVSNVSGGRRNHDPPPPPDD

Sequence (168 aa):
MEETPSIIELAVCVQRIRYSLLAAHTLLIWDFFSLLEEEIILIHKSPWTSVKIIYLICRYYPLFIWPMKMWSLMWDKDLSVCERATYLEIFLIPLQVLPRSMFMIRAWAFSGQDPYILCLLFTGLTLDIGTQICGYILHVLDGAGHYLFSVLGQTGCFHQHTGVHHRL

InterPro domains:
  IPR045340 Domain of unknown function DUF6533 [PF20151] (19-64)

Secondary structure (DSSP, 8-state):
---PPPHHHHHHHHHHHHHHHHHHHHHHHHHHHHTHHHHHHHHHTS---HHHHHHHHHHHHHHHHHHHHHHHHHS---HHHHHHHHHHHHHHHHHHHHHHHHHHHHHHHHTTT-HHHHHHHHHHHHHHHHHHHHHHHHHHHS-THHHHHHHTTT-S------------